Protein AF-A0A662DIF8-F1 (afdb_monomer_lite)

Sequence (58 aa):
MALESTFVMVKPDGVARGLIGEVISRLESKGLMLERMEMLTISEELAGHHYAEHTEKP

Secondary structure (DSSP, 8-state):
-----------HHHHHTT-HHHHHHHHHHTT------------HHHHHHHTGGGTT--

pLDDT: mean 83.22, std 18.14, range [41.03, 98.38]

Foldseek 3Di:
DDDDDDDDDQDPVCVVVVCPVVVVVVCVVVVHDDPDDDDDDQDPVNVCVVCVVVPPDD

Radius of gyration: 14.21 Å; chains: 1; bounding box: 32×29×36 Å

Structure (mmCIF, N/CA/C/O backbone):
data_AF-A0A662DIF8-F1
#
_entry.id   AF-A0A662DIF8-F1
#
loop_
_atom_site.group_PDB
_atom_site.id
_atom_site.type_symbol
_atom_site.label_atom_id
_atom_site.label_alt_id
_atom_site.label_comp_id
_atom_site.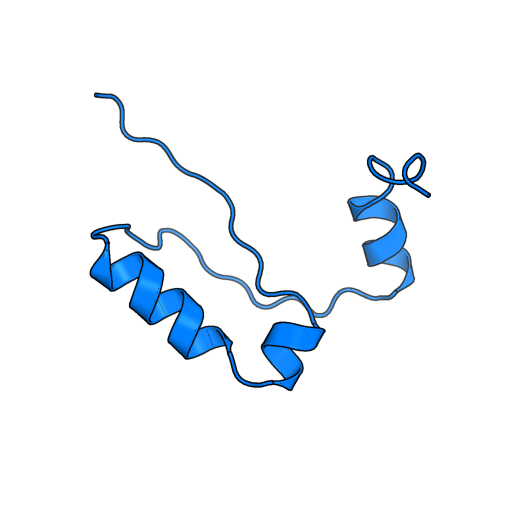label_asym_id
_atom_site.label_entity_id
_atom_site.label_seq_id
_atom_site.pdbx_PDB_ins_code
_atom_site.Cartn_x
_atom_site.Cartn_y
_atom_site.Cartn_z
_atom_site.occupancy
_atom_site.B_iso_or_equiv
_atom_site.auth_seq_id
_atom_site.auth_comp_id
_atom_site.auth_asym_id
_atom_site.auth_atom_id
_atom_site.pdbx_PDB_model_num
ATOM 1 N N . MET A 1 1 ? -4.470 1.129 24.970 1.00 68.31 1 MET A N 1
ATOM 2 C CA . MET A 1 1 ? -3.495 0.698 23.946 1.00 68.31 1 MET A CA 1
ATOM 3 C C . MET A 1 1 ? -2.843 1.950 23.392 1.00 68.31 1 MET A C 1
ATOM 5 O O . MET A 1 1 ? -3.528 2.966 23.333 1.00 68.31 1 MET A O 1
ATOM 9 N N . ALA A 1 2 ? -1.545 1.911 23.094 1.00 83.56 2 ALA A N 1
ATOM 10 C CA . ALA A 1 2 ? -0.871 3.028 22.437 1.00 83.56 2 ALA A CA 1
ATOM 11 C C . ALA A 1 2 ? -1.298 3.096 20.963 1.00 83.56 2 ALA A C 1
ATOM 13 O O . ALA A 1 2 ? -1.724 2.087 20.404 1.00 83.56 2 ALA A O 1
ATOM 14 N N . LEU A 1 3 ? -1.213 4.281 20.359 1.00 89.94 3 LEU A N 1
ATOM 15 C CA . LEU A 1 3 ? -1.339 4.416 18.912 1.00 89.94 3 LEU A CA 1
ATOM 16 C C . LEU A 1 3 ? -0.066 3.835 18.280 1.00 89.94 3 LEU A C 1
ATOM 18 O O . LEU A 1 3 ? 1.035 4.239 18.652 1.00 89.94 3 LEU A O 1
ATOM 22 N N . GLU A 1 4 ? -0.225 2.880 17.369 1.00 94.19 4 GLU A N 1
ATOM 23 C CA . GLU A 1 4 ? 0.878 2.223 16.668 1.00 94.19 4 GLU A CA 1
ATOM 24 C C . GLU A 1 4 ? 0.786 2.522 15.173 1.00 94.19 4 GLU A C 1
ATOM 26 O O . GLU A 1 4 ? -0.304 2.518 14.598 1.00 94.19 4 GLU A O 1
ATOM 31 N N . SER A 1 5 ? 1.942 2.726 14.546 1.00 94.62 5 SER A N 1
ATOM 32 C CA . SER A 1 5 ? 2.059 2.916 13.101 1.00 94.62 5 SER A CA 1
ATOM 33 C C . SER A 1 5 ? 2.880 1.777 12.512 1.00 94.62 5 SER A C 1
ATOM 35 O O . SER A 1 5 ? 3.850 1.303 13.107 1.00 94.62 5 SER A O 1
ATOM 37 N N . THR A 1 6 ? 2.497 1.331 11.322 1.00 95.19 6 THR A N 1
ATOM 38 C CA . THR A 1 6 ? 3.235 0.317 10.571 1.00 95.19 6 THR A CA 1
ATOM 39 C C . THR A 1 6 ? 3.387 0.744 9.120 1.00 95.19 6 THR A C 1
ATOM 41 O O . THR A 1 6 ? 2.624 1.567 8.614 1.00 95.19 6 THR A O 1
ATOM 44 N N . PHE A 1 7 ? 4.387 0.185 8.451 1.00 94.50 7 PHE A N 1
ATOM 45 C CA . PHE A 1 7 ? 4.664 0.457 7.051 1.00 94.50 7 PHE A CA 1
ATOM 46 C C . PHE A 1 7 ? 4.059 -0.635 6.164 1.00 94.50 7 PHE A C 1
ATOM 48 O O . PHE A 1 7 ? 4.212 -1.828 6.427 1.00 94.50 7 PHE A O 1
ATOM 55 N N . VAL A 1 8 ? 3.402 -0.219 5.081 1.00 95.06 8 VAL A N 1
ATOM 56 C CA . VAL A 1 8 ? 2.833 -1.114 4.069 1.00 95.06 8 VAL A CA 1
ATOM 57 C C . VAL A 1 8 ? 3.350 -0.699 2.697 1.00 95.06 8 VAL A C 1
ATOM 59 O O . VAL A 1 8 ? 3.312 0.476 2.342 1.00 95.06 8 VAL A O 1
ATOM 62 N N . MET A 1 9 ? 3.792 -1.677 1.906 1.00 94.56 9 MET A N 1
ATOM 63 C CA . MET A 1 9 ? 4.249 -1.475 0.534 1.00 94.56 9 MET A CA 1
ATOM 64 C C . MET A 1 9 ? 3.444 -2.346 -0.424 1.00 94.56 9 MET A C 1
ATOM 66 O O . MET A 1 9 ? 3.374 -3.566 -0.262 1.00 94.56 9 MET A O 1
ATOM 70 N N . VAL A 1 10 ? 2.901 -1.728 -1.472 1.00 94.94 10 VAL A N 1
ATOM 71 C CA . VAL A 1 10 ? 2.445 -2.456 -2.658 1.00 94.94 10 VAL A CA 1
ATOM 72 C C . VAL A 1 10 ? 3.653 -2.622 -3.575 1.00 94.94 10 VAL A C 1
ATOM 74 O O . VAL A 1 10 ? 4.182 -1.642 -4.094 1.00 94.94 10 VAL A O 1
ATOM 77 N N . LYS A 1 11 ? 4.125 -3.861 -3.730 1.00 91.44 11 LYS A N 1
ATOM 78 C CA . LYS A 1 11 ? 5.282 -4.192 -4.574 1.00 91.44 11 LYS A CA 1
ATOM 79 C C . LYS A 1 11 ? 5.004 -3.913 -6.065 1.00 91.44 11 LYS A C 1
ATOM 81 O O . LYS A 1 11 ? 3.833 -3.824 -6.447 1.00 91.44 11 LYS A O 1
ATOM 86 N N . PRO A 1 12 ? 6.044 -3.811 -6.921 1.00 90.62 12 PRO A N 1
ATOM 87 C CA . PRO A 1 12 ? 5.879 -3.500 -8.345 1.00 90.62 12 PRO A CA 1
ATOM 88 C C . PRO A 1 12 ? 4.889 -4.409 -9.086 1.00 90.62 12 PRO A C 1
ATOM 90 O O . PRO A 1 12 ? 4.125 -3.931 -9.918 1.00 90.62 12 PRO A O 1
ATOM 93 N N . ASP A 1 13 ? 4.836 -5.698 -8.749 1.00 92.75 13 ASP A N 1
ATOM 94 C CA . ASP A 1 13 ? 3.878 -6.656 -9.308 1.00 92.75 13 ASP A CA 1
ATOM 95 C C . ASP A 1 13 ? 2.429 -6.339 -8.902 1.00 92.75 13 ASP A C 1
ATOM 97 O O . ASP A 1 13 ? 1.518 -6.398 -9.729 1.00 92.75 13 ASP A O 1
ATOM 101 N N . GLY A 1 14 ? 2.202 -5.942 -7.647 1.00 95.62 14 GLY A N 1
ATOM 102 C CA . GLY A 1 14 ? 0.892 -5.506 -7.166 1.00 95.62 14 GLY A CA 1
ATOM 103 C C . GLY A 1 14 ? 0.438 -4.198 -7.816 1.00 95.62 14 GLY A C 1
ATOM 104 O O . GLY A 1 14 ? -0.735 -4.059 -8.168 1.00 95.62 14 GLY A O 1
ATOM 105 N N . VAL A 1 15 ? 1.374 -3.271 -8.039 1.00 95.06 15 VAL A N 1
ATOM 106 C C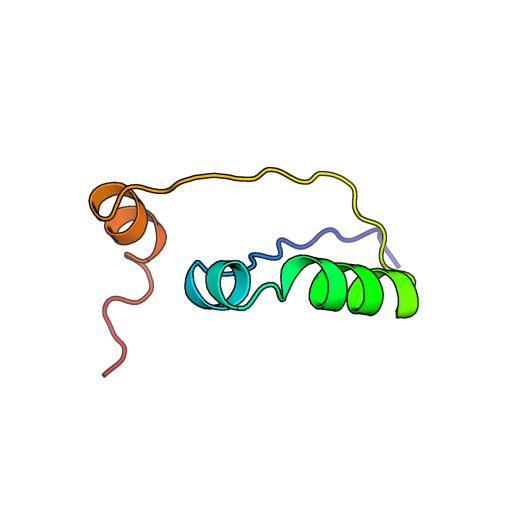A . VAL A 1 15 ? 1.132 -2.027 -8.783 1.00 95.06 15 VAL A CA 1
ATOM 107 C C . VAL A 1 15 ? 0.771 -2.333 -10.237 1.00 95.06 15 VAL A C 1
ATOM 109 O O . VAL A 1 15 ? -0.265 -1.868 -10.708 1.00 95.06 15 VAL A O 1
ATOM 112 N N . ALA A 1 16 ? 1.557 -3.168 -10.926 1.00 93.94 16 ALA A N 1
ATOM 113 C CA . ALA A 1 16 ? 1.320 -3.560 -12.318 1.00 93.94 16 ALA A CA 1
ATOM 114 C C . ALA A 1 16 ? -0.028 -4.274 -12.516 1.00 93.94 16 ALA A C 1
ATOM 116 O O . ALA A 1 16 ? -0.650 -4.164 -13.570 1.00 93.94 16 ALA A O 1
ATOM 117 N N . ARG A 1 17 ? -0.506 -4.976 -11.483 1.00 97.75 17 ARG A N 1
ATOM 118 C CA . ARG A 1 17 ? -1.825 -5.625 -11.450 1.00 97.75 17 ARG A CA 1
ATOM 119 C C . ARG A 1 17 ? -2.974 -4.694 -11.045 1.00 97.75 17 ARG A C 1
ATOM 121 O O . ARG A 1 17 ? -4.107 -5.158 -10.959 1.00 97.75 17 ARG A O 1
ATOM 128 N N . GLY A 1 18 ? -2.709 -3.416 -10.765 1.00 97.19 18 GLY A N 1
ATOM 129 C CA . GLY A 1 18 ? -3.730 -2.440 -10.373 1.00 97.19 18 GLY A CA 1
ATOM 130 C C . GLY A 1 18 ? -4.300 -2.644 -8.963 1.00 97.19 18 GLY A C 1
ATOM 131 O O . GLY A 1 18 ? -5.405 -2.192 -8.682 1.00 97.19 18 GLY A O 1
ATOM 132 N N . LEU A 1 19 ? -3.575 -3.315 -8.058 1.00 98.25 19 LEU A N 1
ATOM 133 C CA . LEU A 1 19 ? -4.088 -3.714 -6.736 1.00 98.25 19 LEU A CA 1
ATOM 134 C C . LEU A 1 19 ? -4.019 -2.618 -5.658 1.00 98.25 19 LEU A C 1
ATOM 136 O O . LEU A 1 19 ? -4.418 -2.861 -4.523 1.00 98.25 19 LEU A O 1
ATOM 140 N N . ILE A 1 20 ? -3.522 -1.420 -5.981 1.00 97.88 20 ILE A N 1
ATOM 141 C CA . ILE A 1 20 ? -3.330 -0.331 -5.005 1.00 97.88 20 ILE A CA 1
ATOM 142 C C . ILE A 1 20 ? -4.647 0.017 -4.296 1.00 97.88 20 ILE A C 1
ATOM 144 O O . ILE A 1 20 ? -4.685 0.060 -3.068 1.00 97.88 20 ILE A O 1
ATOM 148 N N . GLY A 1 21 ? -5.726 0.214 -5.062 1.00 97.81 21 GLY A N 1
ATOM 149 C CA . GLY A 1 21 ? -7.040 0.557 -4.509 1.00 97.81 21 GLY A CA 1
ATOM 150 C C . GLY A 1 21 ? -7.586 -0.531 -3.587 1.00 97.81 21 GLY A C 1
ATOM 151 O O . GLY A 1 21 ? -8.004 -0.238 -2.476 1.00 97.81 21 GLY A O 1
ATOM 152 N N . GLU A 1 22 ? -7.486 -1.796 -4.001 1.00 98.38 22 GLU A N 1
ATOM 153 C CA . GLU A 1 22 ? -7.927 -2.943 -3.198 1.00 98.38 22 GLU A CA 1
ATOM 154 C C . GLU A 1 22 ? -7.186 -3.025 -1.854 1.00 98.38 22 GLU A C 1
ATOM 156 O O . GLU A 1 22 ? -7.793 -3.292 -0.816 1.00 98.38 22 GLU A O 1
ATOM 161 N N . VAL A 1 23 ? -5.873 -2.773 -1.847 1.00 98.06 23 VAL A N 1
ATOM 162 C CA . VAL A 1 23 ? -5.077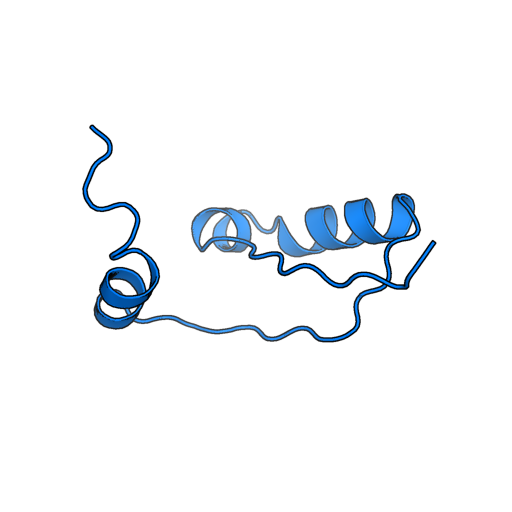 -2.760 -0.611 1.00 98.06 23 VAL A CA 1
ATOM 163 C C . VAL A 1 23 ? -5.530 -1.633 0.318 1.00 98.06 23 VAL A C 1
ATOM 165 O O . VAL A 1 23 ? -5.757 -1.892 1.499 1.00 98.06 23 VAL A O 1
ATOM 168 N N . ILE A 1 24 ? -5.711 -0.417 -0.205 1.00 97.94 24 ILE A N 1
ATOM 169 C CA . ILE A 1 24 ? -6.193 0.736 0.571 1.00 97.94 24 ILE A CA 1
ATOM 170 C C . ILE A 1 24 ? -7.563 0.436 1.177 1.00 97.94 24 ILE A C 1
ATOM 172 O O . ILE A 1 24 ? -7.721 0.496 2.396 1.00 97.94 24 ILE A O 1
ATOM 176 N N . SER A 1 25 ? -8.518 0.007 0.348 1.00 98.31 25 SER A N 1
ATOM 177 C CA . SER A 1 25 ? -9.883 -0.276 0.787 1.00 98.31 25 SER A CA 1
ATOM 178 C C . SER A 1 25 ? -9.927 -1.335 1.886 1.00 98.31 25 SER A C 1
ATOM 180 O O . SER A 1 25 ? -10.722 -1.222 2.818 1.00 98.31 25 SER A O 1
ATOM 182 N N . ARG A 1 26 ? -9.052 -2.349 1.842 1.00 98.19 26 ARG A N 1
ATOM 183 C CA . ARG A 1 26 ? -8.943 -3.356 2.911 1.00 98.19 26 ARG A CA 1
ATOM 184 C C . ARG A 1 26 ? -8.419 -2.787 4.226 1.00 98.19 26 ARG A C 1
ATOM 186 O O . ARG A 1 26 ? -8.894 -3.214 5.277 1.00 98.19 26 ARG A O 1
ATOM 193 N N . LEU A 1 27 ? -7.435 -1.888 4.185 1.00 97.81 27 LEU A N 1
ATOM 194 C CA . LEU A 1 27 ? -6.890 -1.259 5.392 1.00 97.81 27 LEU A CA 1
ATOM 195 C C . LEU A 1 27 ? -7.941 -0.352 6.041 1.00 97.81 27 LEU A C 1
ATOM 197 O O . LEU A 1 27 ? -8.223 -0.496 7.231 1.00 97.81 27 LEU A O 1
ATOM 201 N N . GLU A 1 28 ? -8.597 0.489 5.244 1.00 97.50 28 GLU A N 1
ATOM 202 C CA . GLU A 1 28 ? -9.660 1.385 5.709 1.00 97.50 28 GLU A CA 1
ATOM 203 C C . GLU A 1 28 ? -10.868 0.606 6.249 1.00 97.50 28 GLU A C 1
ATOM 205 O O . GLU A 1 28 ? -11.392 0.929 7.312 1.00 97.50 28 GLU A O 1
ATOM 210 N N . SER A 1 29 ? -11.263 -0.491 5.588 1.00 98.25 29 SER A N 1
ATOM 211 C CA . SER A 1 29 ? -12.364 -1.357 6.050 1.00 98.25 29 SER A CA 1
ATOM 212 C C . SER A 1 29 ? -12.075 -2.038 7.393 1.00 98.25 29 SER A C 1
ATOM 214 O O . SER A 1 29 ? -13.003 -2.448 8.088 1.00 98.25 29 SER A O 1
ATOM 216 N N . LYS A 1 30 ? -10.798 -2.168 7.778 1.00 97.06 30 LYS A N 1
ATOM 217 C CA . LYS A 1 30 ? -10.385 -2.647 9.107 1.00 97.06 30 LYS A CA 1
ATOM 218 C C . LYS A 1 30 ? -10.306 -1.533 10.157 1.00 97.06 30 LYS A C 1
ATOM 220 O O . LYS A 1 30 ? -9.962 -1.819 11.301 1.00 97.06 30 LYS A O 1
ATOM 225 N N . GLY A 1 31 ? -10.612 -0.291 9.785 1.00 96.25 31 GLY A N 1
ATOM 226 C CA . GLY A 1 31 ? -10.516 0.881 10.653 1.00 96.25 31 GLY A CA 1
ATOM 227 C C . GLY A 1 31 ? -9.092 1.414 10.821 1.00 96.25 31 GLY A C 1
ATOM 228 O O . GLY A 1 31 ? -8.855 2.206 11.730 1.00 96.25 31 GLY A O 1
ATOM 229 N N . LEU A 1 32 ? -8.142 0.984 9.981 1.00 96.94 32 LEU A N 1
ATOM 230 C CA . LEU A 1 32 ? -6.792 1.545 9.976 1.00 96.94 32 LEU A CA 1
ATOM 231 C C . LEU A 1 32 ? -6.794 2.889 9.245 1.00 96.94 32 LEU A C 1
ATOM 233 O O . LEU A 1 32 ? -7.486 3.059 8.242 1.00 96.94 32 LEU A O 1
ATOM 237 N N . MET A 1 33 ? -5.994 3.832 9.738 1.00 95.88 33 MET A N 1
ATOM 238 C CA . MET A 1 33 ? -5.830 5.150 9.130 1.00 95.88 33 MET A CA 1
ATOM 239 C C . MET A 1 33 ? -4.548 5.207 8.300 1.00 95.88 33 MET A C 1
ATOM 241 O O . MET A 1 33 ? -3.500 4.717 8.720 1.00 95.88 33 MET A O 1
ATOM 245 N N . LEU A 1 34 ? -4.632 5.830 7.127 1.00 95.75 34 LEU A N 1
ATOM 246 C CA . LEU A 1 34 ? -3.475 6.116 6.285 1.00 95.75 34 LEU A CA 1
ATOM 247 C C . LEU A 1 34 ? -2.917 7.497 6.646 1.00 95.75 34 LEU A C 1
ATOM 249 O O . LEU A 1 34 ? -3.508 8.515 6.302 1.00 95.75 34 LEU A O 1
ATOM 253 N N . GLU A 1 35 ? -1.779 7.534 7.340 1.00 94.94 35 GLU A N 1
ATOM 254 C CA . GLU A 1 35 ? -1.142 8.795 7.759 1.00 94.94 35 GLU A CA 1
ATOM 255 C C . GLU A 1 35 ? -0.343 9.460 6.626 1.00 94.94 35 GLU A C 1
ATOM 257 O O . GLU A 1 35 ? -0.321 10.684 6.500 1.00 94.94 35 GLU A O 1
ATOM 262 N N . ARG A 1 36 ? 0.327 8.655 5.791 1.00 95.19 36 ARG A N 1
ATOM 263 C CA . ARG A 1 36 ? 1.160 9.115 4.673 1.00 95.19 36 ARG A CA 1
ATOM 264 C C . ARG A 1 36 ? 1.177 8.075 3.560 1.00 95.19 36 ARG A C 1
ATOM 266 O O . ARG A 1 36 ? 1.236 6.877 3.823 1.00 95.19 36 ARG A O 1
ATOM 273 N N . MET A 1 37 ? 1.191 8.542 2.316 1.00 95.25 37 MET A N 1
ATOM 274 C CA . MET A 1 37 ? 1.373 7.707 1.132 1.00 95.25 37 MET A CA 1
ATOM 275 C C . MET A 1 37 ? 2.366 8.358 0.178 1.00 95.25 37 MET A C 1
ATOM 277 O O . MET A 1 37 ? 2.373 9.576 0.014 1.00 95.25 37 MET A O 1
ATOM 281 N N . GLU A 1 38 ? 3.190 7.538 -0.465 1.00 93.75 38 GLU A N 1
ATOM 282 C CA . GLU A 1 38 ? 4.165 7.983 -1.454 1.00 93.75 38 GLU A CA 1
ATOM 283 C C . GLU A 1 38 ? 4.321 6.904 -2.527 1.00 93.75 38 GLU A C 1
ATOM 285 O O . GLU A 1 38 ? 4.421 5.718 -2.211 1.00 93.75 38 GLU A O 1
ATOM 290 N N . MET A 1 39 ? 4.320 7.311 -3.799 1.00 91.94 39 MET A N 1
ATOM 291 C CA . MET A 1 39 ? 4.622 6.422 -4.917 1.00 91.94 39 MET A CA 1
ATOM 292 C C . MET A 1 39 ? 6.056 6.669 -5.362 1.00 91.94 39 MET A C 1
ATOM 294 O O . MET A 1 39 ? 6.398 7.756 -5.822 1.00 91.94 39 MET A O 1
ATOM 298 N N . LEU A 1 40 ? 6.882 5.637 -5.231 1.00 86.50 40 LEU A N 1
ATOM 299 C CA . LEU A 1 40 ? 8.286 5.668 -5.607 1.00 86.50 40 LEU A CA 1
ATOM 300 C C . LEU A 1 40 ? 8.516 4.707 -6.767 1.00 86.50 40 LEU A C 1
ATOM 302 O O . LEU A 1 40 ? 8.058 3.565 -6.738 1.00 86.50 40 LEU A O 1
ATOM 306 N N . THR A 1 41 ? 9.260 5.161 -7.772 1.00 81.12 41 THR A N 1
ATOM 307 C CA . THR A 1 41 ? 9.853 4.265 -8.768 1.00 81.12 41 THR A CA 1
ATOM 308 C C . THR A 1 41 ? 11.269 3.965 -8.309 1.00 81.12 41 THR A C 1
ATOM 310 O O . THR A 1 41 ? 12.162 4.800 -8.427 1.00 81.12 41 THR A O 1
ATOM 313 N N . ILE A 1 42 ? 11.448 2.796 -7.707 1.00 73.19 42 ILE A N 1
ATOM 314 C CA . ILE A 1 42 ? 12.742 2.341 -7.204 1.00 73.19 42 ILE A CA 1
ATOM 315 C C . ILE A 1 42 ? 13.497 1.731 -8.392 1.00 73.19 42 ILE A C 1
ATOM 317 O O . ILE A 1 42 ? 12.967 0.840 -9.056 1.00 73.19 42 ILE A O 1
ATOM 321 N N . SER A 1 43 ? 14.703 2.221 -8.693 1.00 68.06 43 SER A N 1
ATOM 322 C CA . SER A 1 43 ? 15.590 1.559 -9.658 1.00 68.06 43 SER A CA 1
ATOM 323 C C . SER A 1 43 ? 16.002 0.184 -9.122 1.00 68.06 43 SER A C 1
ATOM 325 O O . SER A 1 43 ? 16.084 -0.004 -7.909 1.00 68.06 43 SER A O 1
ATOM 327 N N . GLU A 1 44 ? 16.284 -0.788 -9.994 1.00 62.94 44 GLU A N 1
ATOM 328 C CA . GLU A 1 44 ? 16.713 -2.136 -9.564 1.00 62.94 44 GLU A CA 1
ATOM 329 C C . GLU A 1 44 ? 17.898 -2.094 -8.579 1.00 62.94 44 GLU A C 1
ATOM 331 O O . GLU A 1 44 ? 17.943 -2.858 -7.616 1.00 62.94 44 GLU A O 1
ATOM 336 N N . GLU A 1 45 ? 18.800 -1.129 -8.759 1.00 64.00 45 GLU A N 1
ATOM 337 C CA . GLU A 1 45 ? 19.934 -0.857 -7.872 1.00 64.00 45 GLU A CA 1
ATOM 338 C C . GLU A 1 45 ? 19.497 -0.501 -6.437 1.00 64.00 45 GLU A C 1
ATOM 340 O O . GLU A 1 45 ? 19.997 -1.069 -5.466 1.00 64.00 45 GLU A O 1
ATOM 345 N N . LEU A 1 46 ? 18.497 0.373 -6.278 1.00 63.09 46 LEU A N 1
ATOM 346 C CA . LEU A 1 46 ? 17.980 0.774 -4.966 1.00 63.09 46 LEU A CA 1
ATOM 347 C C . LEU A 1 46 ? 17.119 -0.330 -4.322 1.00 63.09 46 LEU A C 1
ATOM 349 O O . LEU A 1 46 ? 17.087 -0.454 -3.095 1.00 63.09 46 LEU A O 1
ATOM 353 N N . ALA A 1 47 ? 16.475 -1.179 -5.131 1.00 63.06 47 ALA A N 1
ATOM 354 C CA . ALA A 1 47 ? 15.752 -2.351 -4.640 1.00 63.06 47 ALA A CA 1
ATOM 355 C C . ALA A 1 47 ? 16.708 -3.363 -3.982 1.00 63.06 47 ALA A C 1
ATOM 357 O O . ALA A 1 47 ? 16.386 -3.902 -2.923 1.00 63.06 47 ALA A O 1
ATOM 358 N N . GLY A 1 48 ? 17.906 -3.555 -4.546 1.00 61.06 48 GLY A N 1
ATOM 359 C CA . GLY A 1 48 ? 18.948 -4.402 -3.957 1.00 61.06 48 GLY A CA 1
ATOM 360 C C . GLY A 1 48 ? 19.394 -3.937 -2.566 1.00 61.06 48 GLY A C 1
ATOM 361 O O . GLY A 1 48 ? 19.551 -4.755 -1.662 1.00 61.06 48 GLY A O 1
ATOM 362 N N . HIS A 1 49 ? 19.514 -2.623 -2.350 1.00 58.94 49 HIS A N 1
ATOM 363 C CA . HIS A 1 49 ? 19.901 -2.066 -1.049 1.00 58.94 49 HIS A CA 1
ATOM 364 C C . HIS A 1 49 ? 18.804 -2.178 0.022 1.00 58.94 49 HIS A C 1
ATOM 366 O O . HIS A 1 49 ? 19.120 -2.402 1.187 1.00 58.94 49 HIS A O 1
ATOM 372 N N . HIS A 1 50 ? 17.522 -2.061 -0.346 1.00 60.62 50 HIS A N 1
ATOM 373 C CA . HIS A 1 50 ? 16.404 -2.179 0.605 1.00 60.62 50 HIS A CA 1
ATOM 374 C C . HIS A 1 50 ? 16.110 -3.629 1.034 1.00 60.62 50 HIS A C 1
ATOM 376 O O . HIS A 1 50 ? 15.546 -3.844 2.103 1.00 60.62 50 HIS A O 1
ATOM 382 N N . TYR A 1 51 ? 16.513 -4.623 0.232 1.00 56.03 51 TYR A N 1
ATOM 383 C CA . TYR A 1 51 ? 16.341 -6.054 0.519 1.00 56.03 51 TYR A CA 1
ATOM 384 C C . TYR A 1 51 ? 17.629 -6.768 0.964 1.00 56.03 51 TYR A C 1
ATOM 386 O O . TYR A 1 51 ? 17.629 -7.994 1.076 1.00 56.03 51 TYR A O 1
ATOM 394 N N . ALA A 1 52 ? 18.711 -6.042 1.273 1.00 53.84 52 ALA A N 1
ATOM 395 C CA . ALA A 1 52 ? 19.973 -6.644 1.722 1.00 53.84 52 ALA A CA 1
ATOM 396 C C . ALA A 1 52 ? 19.811 -7.532 2.979 1.00 53.84 52 ALA A C 1
ATOM 398 O O . ALA A 1 52 ? 20.552 -8.499 3.158 1.00 53.84 52 ALA A O 1
ATOM 399 N N . GLU A 1 53 ? 18.783 -7.281 3.800 1.00 51.41 53 GLU A N 1
ATOM 400 C CA . GLU A 1 53 ? 18.422 -8.098 4.971 1.00 51.41 53 GLU A CA 1
ATOM 401 C C . GLU A 1 53 ? 17.718 -9.433 4.629 1.00 51.41 53 GLU A C 1
ATOM 403 O O . GLU A 1 53 ? 17.374 -10.212 5.520 1.00 51.41 53 GLU A O 1
ATOM 408 N N . HIS A 1 54 ? 17.489 -9.742 3.347 1.00 52.00 54 HIS A N 1
ATOM 409 C CA . HIS A 1 54 ? 16.882 -11.000 2.886 1.00 52.00 54 HIS A CA 1
ATOM 410 C C . HIS A 1 54 ? 17.776 -11.819 1.944 1.00 52.00 54 HIS A C 1
ATOM 412 O O . HIS A 1 54 ? 17.306 -12.784 1.347 1.00 52.00 54 HIS A O 1
ATOM 418 N N . THR A 1 55 ? 19.075 -11.509 1.876 1.00 45.22 55 THR A N 1
ATOM 419 C CA . THR A 1 55 ? 20.060 -12.250 1.059 1.00 45.22 55 THR A CA 1
ATOM 420 C C . THR A 1 55 ? 20.324 -13.688 1.554 1.00 45.22 55 THR A C 1
ATOM 422 O O . THR A 1 55 ? 21.051 -14.435 0.910 1.00 45.22 55 THR A O 1
ATOM 425 N N . GLU A 1 56 ? 19.711 -14.115 2.666 1.00 41.03 56 GLU A N 1
ATOM 426 C C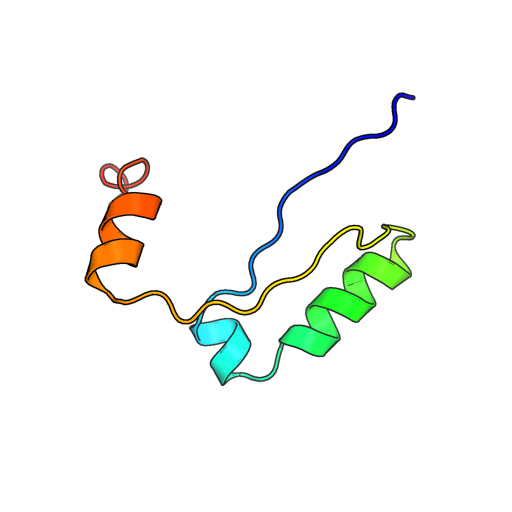A . GLU A 1 56 ? 19.843 -15.472 3.222 1.00 41.03 56 GLU A CA 1
ATOM 427 C C . GLU A 1 56 ? 18.513 -16.238 3.307 1.00 41.03 56 GLU A C 1
ATOM 429 O O . GLU A 1 56 ? 18.200 -16.857 4.327 1.00 41.03 56 GLU A O 1
ATOM 434 N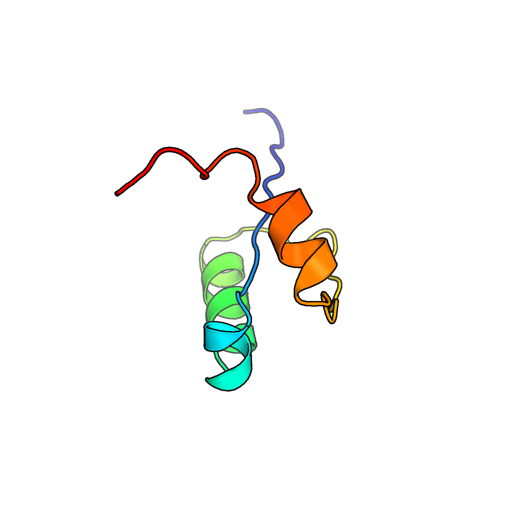 N . LYS A 1 57 ? 17.695 -16.226 2.248 1.00 46.59 57 LYS A N 1
ATOM 435 C CA . LYS A 1 57 ? 16.618 -17.221 2.113 1.00 46.59 57 LYS A CA 1
ATOM 436 C C . LYS A 1 57 ? 16.648 -17.869 0.721 1.00 46.59 57 LYS A C 1
ATOM 438 O O . LYS A 1 57 ? 16.672 -17.122 -0.255 1.00 46.59 5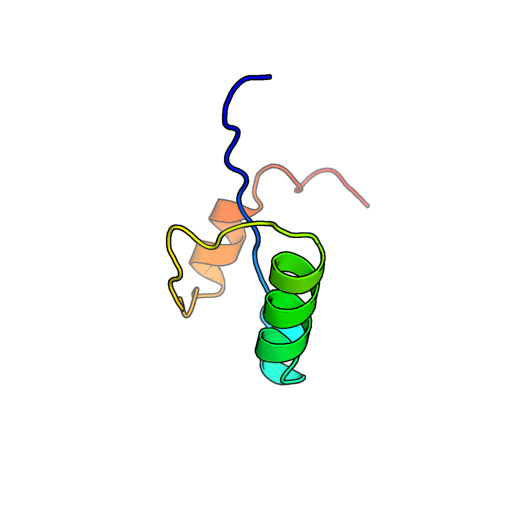7 LYS A O 1
ATOM 443 N N . PRO A 1 58 ? 16.709 -19.215 0.644 1.00 47.28 58 PRO A N 1
ATOM 444 C CA . PRO A 1 58 ? 16.738 -19.964 -0.612 1.00 47.28 58 PRO A CA 1
ATOM 445 C C . PRO A 1 58 ? 15.422 -19.862 -1.390 1.00 47.28 58 PRO A C 1
ATOM 447 O O . PRO A 1 58 ? 14.375 -19.575 -0.761 1.00 47.28 58 PRO A O 1
#